Protein AF-A0A955XCX6-F1 (afdb_monomer_lite)

Secondary structure (DSSP, 8-state):
-PPPPPPP----PPP-HHHIIIIIHHHTTPPPPS--EEEEEESS-HHHHHHHHHHHHT-SEEEEEE-BTTBSBTBSEEEEEEEETTS--EEEEEEEHHHHHHHHHHHHHHHHH---GGGS--

Structure (mmCIF, N/CA/C/O backbone):
data_AF-A0A955XCX6-F1
#
_entry.id   AF-A0A955XCX6-F1
#
loop_
_atom_site.group_PDB
_atom_site.id
_atom_site.type_symbol
_atom_site.label_atom_id
_atom_site.label_alt_id
_atom_site.label_comp_id
_atom_site.label_asym_id
_atom_site.label_entity_id
_atom_site.label_seq_id
_atom_site.pdbx_PDB_ins_code
_atom_site.Cartn_x
_atom_site.Cartn_y
_atom_site.Cartn_z
_atom_site.occupancy
_atom_site.B_iso_or_equiv
_atom_site.auth_seq_id
_atom_site.auth_comp_id
_atom_site.auth_asym_id
_atom_site.auth_atom_id
_atom_site.pdbx_PDB_model_num
ATOM 1 N N . ARG A 1 1 ? 46.399 -10.987 20.612 1.00 57.03 1 ARG A N 1
ATOM 2 C CA . ARG A 1 1 ? 45.296 -10.012 20.430 1.00 57.03 1 ARG A CA 1
ATOM 3 C C . ARG A 1 1 ? 44.015 -10.726 20.815 1.00 57.03 1 ARG A C 1
ATOM 5 O O . ARG A 1 1 ? 43.745 -11.746 20.197 1.00 57.03 1 ARG A O 1
ATOM 12 N N . SER A 1 2 ? 43.295 -10.258 21.832 1.00 64.56 2 SER A N 1
ATOM 13 C CA . SER A 1 2 ? 41.961 -10.789 22.137 1.00 64.56 2 SER A CA 1
ATOM 14 C C . SER A 1 2 ? 41.004 -10.419 21.006 1.00 64.56 2 SER A C 1
ATOM 16 O O . SER A 1 2 ? 41.093 -9.313 20.468 1.00 64.56 2 SER A O 1
ATOM 18 N N . ALA A 1 3 ? 40.158 -11.364 20.598 1.00 70.19 3 ALA A N 1
ATOM 19 C CA . ALA A 1 3 ? 39.100 -11.117 19.626 1.00 70.19 3 ALA A CA 1
ATOM 20 C C . ALA A 1 3 ? 38.113 -10.076 20.191 1.00 70.19 3 ALA A C 1
ATOM 22 O O . ALA A 1 3 ? 37.921 -10.041 21.408 1.00 70.19 3 ALA A O 1
ATOM 23 N N . PRO A 1 4 ? 37.518 -9.211 19.352 1.00 73.69 4 PRO A N 1
ATOM 24 C CA . PRO A 1 4 ? 36.533 -8.246 19.822 1.00 73.69 4 PRO A CA 1
ATOM 25 C C . PRO A 1 4 ? 35.318 -8.986 20.394 1.00 73.69 4 PRO A C 1
ATOM 27 O O . PRO A 1 4 ? 34.778 -9.887 19.752 1.00 73.69 4 PRO A O 1
ATOM 30 N N . GLU A 1 5 ? 34.903 -8.617 21.606 1.00 75.62 5 GLU A N 1
ATOM 31 C CA . GLU A 1 5 ? 33.668 -9.118 22.212 1.00 75.62 5 GLU A CA 1
ATOM 32 C C . GLU A 1 5 ? 32.458 -8.647 21.391 1.00 75.62 5 GLU A C 1
ATOM 34 O O . GLU A 1 5 ? 32.381 -7.489 20.968 1.00 75.62 5 GLU A O 1
ATOM 39 N N . ALA A 1 6 ? 31.520 -9.558 21.127 1.00 81.81 6 ALA A N 1
ATOM 40 C CA . ALA A 1 6 ? 30.336 -9.269 20.328 1.00 81.81 6 ALA A CA 1
ATOM 41 C C . ALA A 1 6 ? 29.383 -8.326 21.084 1.00 81.81 6 ALA A C 1
ATOM 43 O O . ALA A 1 6 ? 28.966 -8.616 22.204 1.00 81.81 6 ALA A O 1
ATOM 44 N N . GLN A 1 7 ? 29.003 -7.212 20.456 1.00 86.81 7 GLN A N 1
ATOM 45 C CA . GLN A 1 7 ? 27.996 -6.293 20.991 1.00 86.81 7 GLN A CA 1
ATOM 46 C C . GLN A 1 7 ? 26.593 -6.741 20.566 1.00 86.81 7 GLN A C 1
ATOM 48 O O . GLN A 1 7 ? 26.367 -7.058 19.400 1.00 86.81 7 GLN A O 1
ATOM 53 N N . THR A 1 8 ? 25.650 -6.756 21.510 1.00 91.62 8 THR A N 1
ATOM 54 C CA . THR A 1 8 ? 24.248 -7.125 21.254 1.00 91.62 8 THR A CA 1
ATOM 55 C C . THR A 1 8 ? 23.368 -5.878 21.216 1.00 91.62 8 THR A C 1
ATOM 57 O O . THR A 1 8 ? 23.423 -5.061 22.133 1.00 91.62 8 THR A O 1
ATOM 60 N N . LEU A 1 9 ? 22.528 -5.755 20.184 1.00 92.50 9 LEU A N 1
ATOM 61 C CA . LEU A 1 9 ? 21.505 -4.712 20.078 1.00 92.50 9 LEU A CA 1
ATOM 62 C C . LEU A 1 9 ? 20.128 -5.305 20.400 1.00 92.50 9 LEU A C 1
ATOM 64 O O . LEU A 1 9 ? 19.618 -6.132 19.648 1.00 92.50 9 LEU A O 1
ATOM 68 N N . ALA A 1 10 ? 19.525 -4.874 21.507 1.00 93.94 10 ALA A N 1
ATOM 69 C CA . ALA A 1 10 ? 18.151 -5.230 21.846 1.00 93.94 10 ALA A CA 1
ATOM 70 C C . ALA A 1 10 ? 17.173 -4.277 21.142 1.00 93.94 10 ALA A C 1
ATOM 72 O O . ALA A 1 10 ? 17.297 -3.058 21.261 1.00 93.94 10 ALA A O 1
ATOM 73 N N . LEU A 1 11 ? 16.203 -4.836 20.419 1.00 95.56 11 LEU A N 1
ATOM 74 C CA . LEU A 1 11 ? 15.170 -4.089 19.702 1.00 95.56 11 LEU A CA 1
ATOM 75 C C . LEU A 1 11 ? 13.797 -4.378 20.313 1.00 95.56 11 LEU A C 1
ATOM 77 O O . LEU A 1 11 ? 13.543 -5.483 20.789 1.00 95.56 11 LEU A O 1
ATOM 81 N N . ALA A 1 12 ? 12.910 -3.390 20.256 1.00 96.12 12 ALA A N 1
ATOM 82 C CA . ALA A 1 12 ? 11.494 -3.538 20.567 1.00 96.12 12 ALA A CA 1
ATOM 83 C C . ALA A 1 12 ? 10.662 -3.101 19.355 1.00 96.12 12 ALA A C 1
ATOM 85 O O . ALA A 1 12 ? 11.096 -2.255 18.570 1.00 96.12 12 ALA A O 1
ATOM 86 N N . GLU A 1 13 ? 9.479 -3.688 19.188 1.00 93.19 13 GLU A N 1
ATOM 87 C CA . GLU A 1 13 ? 8.580 -3.341 18.090 1.00 93.19 13 GLU A CA 1
ATOM 88 C C . GLU A 1 13 ? 7.950 -1.960 18.319 1.00 93.19 13 GLU A C 1
ATOM 90 O O . GLU A 1 13 ? 7.449 -1.653 19.403 1.00 93.19 13 GLU A O 1
ATOM 95 N N . ASN A 1 14 ? 7.966 -1.121 17.283 1.00 95.06 14 ASN A N 1
ATOM 96 C CA . ASN A 1 14 ? 7.303 0.177 17.324 1.00 95.06 14 ASN A CA 1
ATOM 97 C C . ASN A 1 14 ? 5.787 0.021 17.118 1.00 95.06 14 ASN A C 1
ATOM 99 O O . ASN A 1 14 ? 5.365 -0.823 16.325 1.00 95.06 14 ASN A O 1
ATOM 103 N N . PRO A 1 15 ? 4.956 0.879 17.737 1.00 90.94 15 PRO A N 1
ATOM 104 C CA . PRO A 1 15 ? 3.523 0.902 17.471 1.00 90.94 15 PRO A CA 1
ATOM 105 C C . PRO A 1 15 ? 3.201 1.085 15.983 1.00 90.94 15 PRO A C 1
ATOM 107 O O . PRO A 1 15 ? 3.782 1.924 15.292 1.00 90.94 15 PRO A O 1
ATOM 110 N N . ASP A 1 16 ? 2.212 0.337 15.501 1.00 92.12 16 ASP A N 1
ATOM 111 C CA . ASP A 1 16 ? 1.763 0.401 14.114 1.00 92.12 16 ASP A CA 1
ATOM 112 C C . ASP A 1 16 ? 0.868 1.623 13.873 1.00 92.12 16 ASP A C 1
ATOM 114 O O . ASP A 1 16 ? -0.347 1.600 14.103 1.00 92.12 16 ASP A O 1
ATOM 118 N N . VAL A 1 17 ? 1.477 2.713 13.408 1.00 92.56 17 VAL A N 1
ATOM 119 C CA . VAL A 1 17 ? 0.782 3.983 13.145 1.00 92.56 17 VAL A CA 1
ATOM 120 C C . VAL A 1 17 ? -0.338 3.807 12.117 1.00 92.56 17 VAL A C 1
ATOM 122 O O . VAL A 1 17 ? -1.448 4.301 12.320 1.00 92.56 17 VAL A O 1
ATOM 125 N N . LEU A 1 18 ? -0.077 3.071 11.034 1.00 92.81 18 LEU A N 1
ATOM 126 C CA . LEU A 1 18 ? -1.032 2.906 9.940 1.00 92.81 18 LEU A CA 1
ATOM 127 C C . LEU A 1 18 ? -2.257 2.101 10.383 1.00 92.81 18 LEU A C 1
ATOM 129 O O . LEU A 1 18 ? -3.388 2.517 10.119 1.00 92.81 18 LEU A O 1
ATOM 133 N N . ALA A 1 19 ? -2.051 0.995 11.104 1.00 90.44 19 ALA A N 1
ATOM 134 C CA . ALA A 1 19 ? -3.160 0.227 11.667 1.00 90.44 19 ALA A CA 1
ATOM 135 C C . ALA A 1 19 ? -3.923 1.035 12.727 1.00 90.44 19 ALA A C 1
ATOM 137 O O . ALA A 1 19 ? -5.151 0.981 12.783 1.00 90.44 19 ALA A O 1
ATOM 138 N N . THR A 1 20 ? -3.224 1.849 13.523 1.00 88.81 20 THR A N 1
ATOM 139 C CA . THR A 1 20 ? -3.862 2.700 14.538 1.00 88.81 20 THR A CA 1
ATOM 140 C C . THR A 1 20 ? -4.836 3.696 13.905 1.00 88.81 20 THR A C 1
ATOM 142 O O . THR A 1 20 ? -5.980 3.807 14.349 1.00 88.81 20 THR A O 1
ATOM 145 N N . ILE A 1 21 ? -4.417 4.383 12.838 1.00 89.19 21 ILE A N 1
ATOM 146 C CA . ILE A 1 21 ? -5.277 5.311 12.085 1.00 89.19 21 ILE A CA 1
ATOM 147 C C . ILE A 1 21 ? -6.435 4.552 11.433 1.00 89.19 21 ILE A C 1
ATOM 149 O O . ILE A 1 21 ? -7.571 5.028 11.413 1.00 89.19 21 ILE A O 1
ATOM 153 N N . SER A 1 22 ? -6.151 3.357 10.921 1.00 85.94 22 SER A N 1
ATOM 154 C CA . SER A 1 22 ? -7.103 2.611 10.117 1.00 85.94 22 SER A CA 1
ATOM 155 C C . SER A 1 22 ? -8.215 1.945 10.933 1.00 85.94 22 SER A C 1
ATOM 157 O O . SER A 1 22 ? -9.386 2.007 10.560 1.00 85.94 22 SER A O 1
ATOM 159 N N . SER A 1 23 ? -7.899 1.291 12.043 1.00 79.62 23 SER A N 1
ATOM 160 C CA . SER A 1 23 ? -8.875 0.481 12.783 1.00 79.62 23 SER A CA 1
ATOM 161 C C . SER A 1 23 ? -9.061 0.957 14.220 1.00 79.62 23 SER A C 1
ATOM 163 O O . SER A 1 23 ? -10.195 1.028 14.702 1.00 79.62 23 SER A O 1
ATOM 165 N N . ALA A 1 24 ? -7.981 1.355 14.895 1.00 71.25 24 ALA A N 1
ATOM 166 C CA . ALA A 1 24 ? -8.032 1.664 16.320 1.00 71.25 24 ALA A CA 1
ATOM 167 C C . ALA A 1 24 ? -8.797 2.959 16.637 1.00 71.25 24 ALA A C 1
ATOM 169 O O . ALA A 1 24 ? -9.423 3.042 17.692 1.00 71.25 24 ALA A O 1
ATOM 170 N N . LEU A 1 25 ? -8.814 3.948 15.733 1.00 72.25 25 LEU A N 1
ATOM 171 C CA . LEU A 1 25 ? -9.642 5.149 15.913 1.00 72.25 25 LEU A CA 1
ATOM 172 C C . LEU A 1 25 ? -11.137 4.806 15.966 1.00 72.25 25 LEU A C 1
ATOM 174 O O . LEU A 1 25 ? -11.824 5.260 16.882 1.00 72.25 25 LEU A O 1
ATOM 178 N N . ARG A 1 26 ? -11.621 3.924 15.076 1.00 66.38 26 ARG A N 1
ATOM 179 C CA . ARG A 1 26 ? -13.028 3.481 15.091 1.00 66.38 26 ARG A CA 1
ATOM 180 C C . ARG A 1 26 ? -13.375 2.756 16.389 1.00 66.38 26 ARG A C 1
ATOM 182 O O . ARG A 1 26 ? -14.416 3.033 16.973 1.00 66.38 26 ARG A O 1
ATOM 189 N N . ALA A 1 27 ? -12.485 1.886 16.871 1.00 69.75 27 ALA A N 1
ATOM 190 C CA . ALA A 1 27 ? -12.667 1.179 18.142 1.00 69.75 27 ALA A CA 1
ATOM 191 C C . ALA A 1 27 ? -12.744 2.125 19.359 1.00 69.75 27 ALA A C 1
ATOM 193 O O . ALA A 1 27 ? -13.311 1.765 20.385 1.00 69.75 27 ALA A O 1
ATOM 194 N N . ARG A 1 28 ? -12.198 3.342 19.240 1.00 72.50 28 ARG A N 1
ATOM 195 C CA . ARG A 1 28 ? -12.208 4.388 20.276 1.00 72.50 28 ARG A CA 1
ATOM 196 C C . ARG A 1 28 ? -13.319 5.428 20.083 1.00 72.50 28 ARG A C 1
ATOM 198 O O . ARG A 1 28 ? -13.300 6.457 20.749 1.00 72.50 28 ARG A O 1
ATOM 205 N N . GLY A 1 29 ? -14.261 5.194 19.166 1.00 73.50 29 GLY A N 1
ATOM 206 C CA . GLY A 1 29 ? -15.353 6.128 18.866 1.00 73.50 29 GLY A CA 1
ATOM 207 C C . GLY A 1 29 ? -14.931 7.370 18.072 1.00 73.50 29 GLY A C 1
ATOM 208 O O . GLY A 1 29 ? -15.733 8.284 17.904 1.00 73.50 29 GLY A O 1
ATOM 209 N N . ALA A 1 30 ? -13.695 7.411 17.565 1.00 75.31 30 ALA A N 1
ATOM 210 C CA . ALA A 1 30 ? -13.202 8.480 16.707 1.00 75.31 30 ALA A CA 1
ATOM 211 C C . ALA A 1 30 ? -13.385 8.121 15.223 1.00 75.31 30 ALA A C 1
ATOM 213 O O . ALA A 1 30 ? -13.234 6.966 14.810 1.00 75.31 30 ALA A O 1
ATOM 214 N N . ALA A 1 31 ? -13.686 9.121 14.394 1.00 78.19 31 ALA A N 1
ATOM 215 C CA . ALA A 1 31 ? -13.748 8.930 12.951 1.00 78.19 31 ALA A CA 1
ATOM 216 C C . ALA A 1 31 ? -12.336 8.702 12.387 1.00 78.19 31 ALA A C 1
ATOM 218 O O . ALA A 1 31 ? -11.423 9.491 12.632 1.00 78.19 31 ALA A O 1
ATOM 219 N N . ARG A 1 32 ? -12.158 7.627 11.611 1.00 87.06 32 ARG A N 1
ATOM 220 C CA . ARG A 1 32 ? -10.983 7.474 10.741 1.00 87.06 32 ARG A CA 1
ATOM 221 C C . ARG A 1 32 ? -11.147 8.339 9.482 1.00 87.06 32 ARG A C 1
ATOM 223 O O . ARG A 1 32 ? -12.285 8.664 9.133 1.00 87.06 32 ARG A O 1
ATOM 230 N N . PRO A 1 33 ? -10.061 8.646 8.750 1.00 89.12 33 PRO A N 1
ATOM 231 C CA . PRO A 1 33 ? -10.171 9.234 7.419 1.00 89.12 33 PRO A CA 1
ATOM 232 C C . PRO A 1 33 ? -11.064 8.395 6.494 1.00 89.12 33 PRO A C 1
ATOM 234 O O . PRO A 1 33 ? -11.076 7.163 6.584 1.00 89.12 33 PRO A O 1
ATOM 237 N N . ALA A 1 34 ? -11.776 9.071 5.587 1.00 87.31 34 ALA A N 1
ATOM 238 C CA . ALA A 1 34 ? -12.663 8.434 4.609 1.00 87.31 34 ALA A CA 1
ATOM 239 C C . ALA A 1 34 ? -11.927 7.444 3.693 1.00 87.31 34 ALA A C 1
ATOM 241 O O . ALA A 1 34 ? -12.513 6.464 3.247 1.00 87.31 34 ALA A O 1
ATOM 242 N N . THR A 1 35 ? -10.642 7.691 3.437 1.00 90.94 35 THR A N 1
ATOM 243 C CA . THR A 1 35 ? -9.774 6.806 2.662 1.00 90.94 35 THR A CA 1
ATOM 244 C C . THR A 1 35 ? -8.402 6.756 3.322 1.00 90.94 35 THR A C 1
ATOM 246 O O . THR A 1 35 ? -7.821 7.801 3.614 1.00 90.94 35 THR A O 1
ATOM 249 N N . VAL A 1 36 ? -7.876 5.555 3.563 1.00 94.25 36 VAL A N 1
ATOM 250 C CA . VAL A 1 36 ? -6.505 5.335 4.041 1.00 94.25 36 VAL A CA 1
ATOM 251 C C . VAL A 1 36 ? -5.733 4.522 3.016 1.00 94.25 36 VAL A C 1
ATOM 253 O O . VAL A 1 36 ? -6.134 3.417 2.642 1.00 94.25 36 VAL A O 1
ATOM 256 N N . VAL A 1 37 ? -4.597 5.083 2.607 1.00 96.38 37 VAL A N 1
ATOM 257 C CA . VAL A 1 37 ? -3.697 4.522 1.600 1.00 96.38 37 VAL A CA 1
ATOM 258 C C . VAL A 1 37 ? -2.405 4.086 2.281 1.00 96.38 37 VAL A C 1
ATOM 260 O O . VAL A 1 37 ? -1.728 4.900 2.908 1.00 96.38 37 VAL A O 1
ATOM 263 N N . GLY A 1 38 ? -2.066 2.806 2.162 1.00 96.62 38 GLY A N 1
ATOM 264 C CA . GLY A 1 38 ? -0.769 2.273 2.567 1.00 96.62 38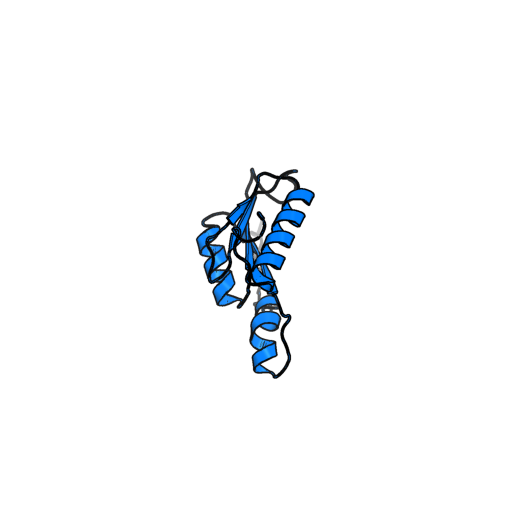 GLY A CA 1
ATOM 265 C C . GLY A 1 38 ? 0.222 2.280 1.404 1.00 96.62 38 GLY A C 1
ATOM 266 O O . GLY A 1 38 ? -0.165 2.070 0.259 1.00 96.62 38 GLY A O 1
ATOM 267 N N . PHE A 1 39 ? 1.506 2.469 1.696 1.00 95.88 39 PHE A N 1
ATOM 268 C CA . PHE A 1 39 ? 2.594 2.232 0.743 1.00 95.88 39 PHE A CA 1
ATOM 269 C C . PHE A 1 39 ? 3.457 1.083 1.250 1.00 95.88 39 PHE A C 1
ATOM 271 O O . PHE A 1 39 ? 3.719 0.989 2.451 1.00 95.88 39 PHE A O 1
ATOM 278 N N . ALA A 1 40 ? 3.879 0.210 0.342 1.00 93.44 40 ALA A N 1
ATOM 279 C CA . ALA A 1 40 ? 4.623 -0.990 0.680 1.00 93.44 40 ALA A CA 1
ATOM 280 C C . ALA A 1 40 ? 5.738 -1.236 -0.338 1.00 93.44 40 ALA A C 1
ATOM 282 O O . ALA A 1 40 ? 5.475 -1.560 -1.493 1.00 93.44 40 ALA A O 1
ATOM 283 N N . ALA A 1 4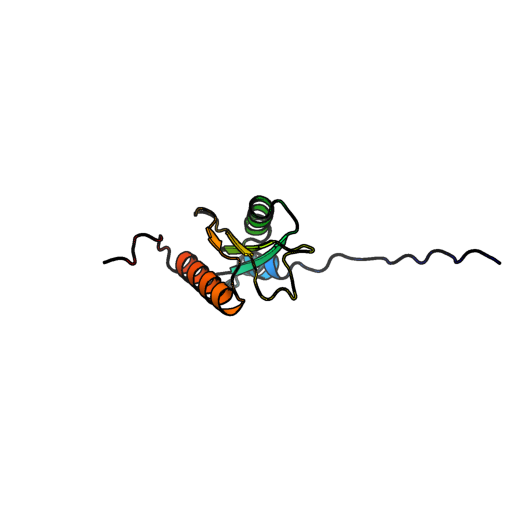1 ? 6.983 -1.087 0.111 1.00 91.44 41 ALA A N 1
ATOM 284 C CA . ALA A 1 41 ? 8.148 -1.455 -0.677 1.00 91.44 41 ALA A CA 1
ATOM 285 C C . ALA A 1 41 ? 8.358 -2.967 -0.583 1.00 91.44 41 ALA A C 1
ATOM 287 O O . ALA A 1 41 ? 8.514 -3.498 0.515 1.00 91.44 41 ALA A O 1
ATOM 288 N N . GLU A 1 42 ? 8.367 -3.639 -1.727 1.00 90.56 42 GLU A N 1
ATOM 289 C CA . GLU A 1 42 ? 8.448 -5.095 -1.824 1.00 90.56 42 GLU A CA 1
ATOM 290 C C . GLU A 1 42 ? 9.593 -5.502 -2.739 1.00 90.56 42 GLU A C 1
ATOM 292 O O . GLU A 1 42 ? 9.779 -4.902 -3.791 1.00 90.56 42 GLU A O 1
ATOM 297 N N . THR A 1 43 ? 10.344 -6.537 -2.377 1.00 86.44 43 THR A N 1
ATOM 298 C CA . THR A 1 43 ? 11.407 -7.093 -3.232 1.00 86.44 43 THR A CA 1
ATOM 299 C C . THR A 1 43 ? 10.908 -8.203 -4.151 1.00 86.44 43 THR A C 1
ATOM 301 O O . THR A 1 43 ? 11.520 -8.487 -5.175 1.00 86.44 43 THR A O 1
ATOM 304 N N . GLU A 1 44 ? 9.786 -8.823 -3.794 1.00 87.19 44 GLU A N 1
ATOM 305 C CA . GLU A 1 44 ? 9.157 -9.940 -4.494 1.00 87.19 44 GLU A CA 1
ATOM 306 C C . GLU A 1 44 ? 7.670 -10.021 -4.124 1.00 87.19 44 GLU A C 1
ATOM 308 O O . GLU A 1 44 ? 7.214 -9.276 -3.257 1.00 87.19 44 GLU A O 1
ATOM 313 N N . ALA A 1 45 ? 6.918 -10.910 -4.787 1.00 91.69 45 ALA A N 1
ATOM 314 C CA . ALA A 1 45 ? 5.520 -11.231 -4.458 1.00 91.69 45 ALA A CA 1
ATOM 315 C C . ALA A 1 45 ? 4.634 -9.997 -4.166 1.00 91.69 45 ALA A C 1
ATOM 317 O O . ALA A 1 45 ? 3.821 -9.996 -3.241 1.00 91.69 45 ALA A O 1
ATOM 318 N N . VAL A 1 46 ? 4.811 -8.925 -4.954 1.00 93.25 46 VAL A N 1
ATOM 319 C CA . VAL A 1 46 ? 4.272 -7.582 -4.661 1.00 93.25 46 VAL A CA 1
ATOM 320 C C . VAL A 1 46 ? 2.765 -7.605 -4.420 1.00 93.25 46 VAL A C 1
ATOM 322 O O . VAL A 1 46 ? 2.280 -6.958 -3.497 1.00 93.25 46 VAL A O 1
ATOM 325 N N . GLU A 1 47 ? 2.023 -8.352 -5.238 1.00 95.25 47 GLU A N 1
ATOM 326 C CA . GLU A 1 47 ? 0.565 -8.436 -5.147 1.00 95.25 47 GLU A CA 1
ATOM 327 C C . GLU A 1 47 ? 0.101 -9.114 -3.856 1.00 95.25 47 GLU A C 1
ATOM 329 O O . GLU A 1 47 ? -0.736 -8.558 -3.143 1.00 95.25 47 GLU A O 1
ATOM 334 N N . ASP A 1 48 ? 0.676 -10.268 -3.518 1.00 96.38 48 ASP A N 1
ATOM 335 C CA . ASP A 1 48 ? 0.307 -11.029 -2.322 1.00 96.38 48 ASP A CA 1
ATOM 336 C C . ASP A 1 48 ? 0.675 -10.265 -1.048 1.00 96.38 48 ASP A C 1
ATOM 338 O O . ASP A 1 48 ? -0.146 -10.118 -0.138 1.00 96.38 48 ASP A O 1
ATOM 342 N N . ASN A 1 49 ? 1.872 -9.675 -1.017 1.00 96.19 49 ASN A N 1
ATOM 343 C CA . ASN A 1 49 ? 2.327 -8.864 0.107 1.00 96.19 49 ASN A CA 1
ATOM 344 C C . AS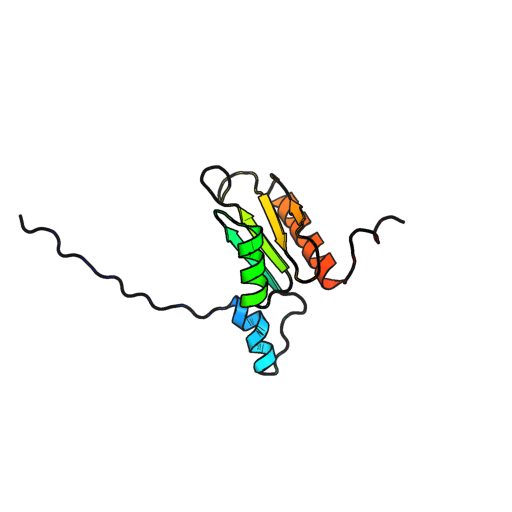N A 1 49 ? 1.487 -7.592 0.280 1.00 96.19 49 ASN A C 1
ATOM 346 O O . ASN A 1 49 ? 1.189 -7.197 1.413 1.00 96.19 49 ASN A O 1
ATOM 350 N N . ALA A 1 50 ? 1.088 -6.944 -0.819 1.00 96.44 50 ALA A N 1
ATOM 351 C CA . ALA A 1 50 ? 0.208 -5.781 -0.776 1.00 96.44 50 ALA A CA 1
ATOM 352 C C . ALA A 1 50 ? -1.206 -6.157 -0.305 1.00 96.44 50 ALA A C 1
ATOM 354 O O . ALA A 1 50 ? -1.787 -5.422 0.498 1.00 96.44 50 ALA A O 1
ATOM 355 N N . ARG A 1 51 ? -1.743 -7.312 -0.730 1.00 96.19 51 ARG A N 1
ATOM 356 C CA . ARG A 1 51 ? -3.028 -7.843 -0.245 1.00 96.19 51 ARG A CA 1
ATOM 357 C C . ARG A 1 51 ? -3.001 -8.157 1.249 1.00 96.19 51 ARG A C 1
ATOM 359 O O . ARG A 1 51 ? -3.914 -7.731 1.957 1.00 96.19 51 ARG A O 1
ATOM 366 N N . ASP A 1 52 ? -1.964 -8.835 1.748 1.00 95.81 52 ASP A N 1
ATOM 367 C CA . ASP A 1 52 ? -1.822 -9.103 3.188 1.00 95.81 52 ASP A CA 1
ATOM 368 C C . ASP A 1 52 ? -1.796 -7.794 3.983 1.00 95.81 52 ASP A C 1
ATOM 370 O O . ASP A 1 52 ? -2.567 -7.607 4.926 1.00 95.81 52 ASP A O 1
ATOM 374 N N . LYS A 1 53 ? -0.978 -6.824 3.553 1.00 95.31 53 LYS A N 1
ATOM 375 C CA . LYS A 1 53 ? -0.888 -5.514 4.210 1.00 95.31 53 LYS A CA 1
ATOM 376 C C . LYS A 1 53 ? -2.210 -4.751 4.166 1.00 95.31 53 LYS A C 1
ATOM 378 O O . LYS A 1 53 ? -2.573 -4.155 5.177 1.00 95.31 53 LYS A O 1
ATOM 383 N N . LEU A 1 54 ? -2.954 -4.793 3.059 1.00 95.69 54 LEU A N 1
ATOM 384 C CA . LEU A 1 54 ? -4.277 -4.168 2.954 1.00 95.69 54 LEU A CA 1
ATOM 385 C C . LEU A 1 54 ? -5.215 -4.692 4.052 1.00 95.69 54 LEU A C 1
ATOM 387 O O . LEU A 1 54 ? -5.844 -3.901 4.759 1.00 95.69 54 LEU A O 1
ATOM 391 N N . VAL A 1 55 ? -5.277 -6.015 4.231 1.00 94.06 55 VAL A N 1
ATOM 392 C CA . VAL A 1 55 ? -6.125 -6.640 5.255 1.00 94.06 55 VAL A CA 1
ATOM 393 C C . VAL A 1 55 ? -5.594 -6.358 6.656 1.00 94.06 55 VAL A C 1
ATOM 395 O O . VAL A 1 55 ? -6.328 -5.825 7.488 1.00 94.06 55 VAL A O 1
ATOM 398 N N . ARG A 1 56 ? -4.318 -6.659 6.908 1.00 93.50 56 ARG A N 1
ATOM 399 C CA . ARG A 1 56 ? -3.693 -6.569 8.232 1.00 93.50 56 ARG A CA 1
ATOM 400 C C . ARG A 1 56 ? -3.668 -5.145 8.778 1.00 93.50 56 ARG A C 1
ATOM 402 O O . ARG A 1 56 ? -3.837 -4.945 9.977 1.00 93.50 56 ARG A O 1
ATOM 409 N N . LYS A 1 57 ? -3.457 -4.154 7.907 1.00 92.62 57 LYS A N 1
ATOM 410 C CA . LYS A 1 57 ? -3.402 -2.733 8.278 1.00 92.62 57 LYS A CA 1
ATOM 411 C C . LYS A 1 57 ? -4.761 -2.042 8.198 1.00 92.62 57 LYS A C 1
ATOM 413 O O . LYS A 1 57 ? -4.880 -0.933 8.701 1.00 92.62 57 LYS A O 1
ATOM 418 N N . GLY A 1 58 ? -5.782 -2.665 7.605 1.00 91.69 58 GLY A N 1
ATOM 419 C CA . GLY A 1 58 ? -7.117 -2.072 7.469 1.00 91.69 58 GLY A CA 1
ATOM 420 C C . GLY A 1 58 ? -7.173 -0.882 6.500 1.00 91.69 58 GLY A C 1
ATOM 421 O O . GLY A 1 58 ? -7.961 0.049 6.706 1.00 91.69 58 GLY A O 1
ATOM 422 N N . CYS A 1 59 ? -6.315 -0.885 5.479 1.00 94.50 59 CYS A N 1
ATOM 423 C CA . CYS A 1 59 ? -6.293 0.142 4.439 1.00 94.50 59 CYS A CA 1
ATOM 424 C C . CYS A 1 59 ? -7.402 -0.089 3.403 1.00 94.50 59 CYS A C 1
ATOM 426 O O . CYS A 1 59 ? -7.871 -1.214 3.217 1.00 94.50 59 CYS A O 1
ATOM 428 N N . ASP A 1 60 ? -7.781 0.981 2.704 1.00 94.12 60 ASP A N 1
ATOM 429 C CA . ASP A 1 60 ? -8.720 0.913 1.575 1.00 94.12 60 ASP A CA 1
ATOM 430 C C . ASP A 1 60 ? -7.976 0.674 0.250 1.00 94.12 60 ASP A C 1
ATOM 432 O O . ASP A 1 60 ? -8.509 0.069 -0.680 1.00 94.12 60 ASP A O 1
ATOM 436 N N . LEU A 1 61 ? -6.718 1.120 0.193 1.00 96.88 61 LEU A N 1
ATOM 437 C CA . LEU A 1 61 ? -5.805 0.980 -0.935 1.00 96.88 61 LEU A CA 1
ATOM 438 C C . LEU A 1 61 ? -4.386 0.732 -0.410 1.00 96.88 61 LEU A C 1
ATOM 440 O O . LEU A 1 61 ? -3.959 1.372 0.553 1.00 96.88 61 LEU A O 1
ATOM 444 N N . VAL A 1 62 ? -3.637 -0.159 -1.056 1.00 98.00 62 VAL A N 1
ATOM 445 C CA . VAL A 1 62 ? -2.189 -0.302 -0.869 1.00 98.00 62 VAL A CA 1
ATOM 446 C C . VAL A 1 62 ? -1.488 -0.112 -2.207 1.00 98.00 62 VAL A C 1
ATOM 448 O O . VAL A 1 62 ? -1.852 -0.739 -3.199 1.00 98.00 62 VAL A O 1
ATOM 451 N N . ILE A 1 63 ? -0.474 0.749 -2.226 1.00 97.75 63 ILE A N 1
ATOM 452 C CA . ILE A 1 63 ? 0.447 0.920 -3.347 1.00 97.75 63 ILE A CA 1
ATOM 453 C C . ILE A 1 63 ? 1.702 0.099 -3.054 1.00 97.75 63 ILE A C 1
ATOM 455 O O . ILE A 1 63 ? 2.527 0.483 -2.222 1.00 97.75 63 ILE A O 1
ATOM 459 N N . GLY A 1 64 ? 1.827 -1.044 -3.721 1.00 95.81 64 GLY A N 1
ATOM 460 C CA . GLY A 1 64 ? 3.021 -1.879 -3.693 1.00 95.81 64 GLY A CA 1
ATOM 461 C C . GLY A 1 64 ? 4.045 -1.368 -4.700 1.00 95.81 64 GLY A C 1
ATOM 462 O O . GLY A 1 64 ? 3.749 -1.309 -5.890 1.00 95.81 64 GLY A O 1
ATOM 463 N N . ASN A 1 65 ? 5.242 -0.995 -4.261 1.00 90.81 65 ASN A N 1
ATOM 464 C CA . ASN A 1 65 ? 6.337 -0.615 -5.149 1.00 90.81 65 ASN A CA 1
ATOM 465 C C . ASN A 1 65 ? 7.410 -1.705 -5.152 1.00 90.81 65 ASN A C 1
ATOM 467 O O . ASN A 1 65 ? 7.986 -2.007 -4.107 1.00 90.81 65 ASN A O 1
ATOM 471 N N . LEU A 1 66 ? 7.695 -2.272 -6.331 1.00 83.69 66 LEU A N 1
ATOM 472 C CA . LEU A 1 66 ? 8.790 -3.230 -6.483 1.00 83.69 66 LEU A CA 1
ATOM 473 C C . LEU A 1 66 ? 10.119 -2.486 -6.310 1.00 83.69 66 LEU A C 1
ATOM 475 O O . LEU A 1 66 ? 10.416 -1.560 -7.069 1.00 83.69 66 LEU A O 1
ATOM 479 N N . VAL A 1 67 ? 10.894 -2.884 -5.305 1.00 82.75 67 VAL A N 1
ATOM 480 C CA . VAL A 1 67 ? 12.216 -2.348 -4.990 1.00 82.75 67 VAL A CA 1
ATOM 481 C C . VAL A 1 67 ? 13.287 -3.427 -5.126 1.00 82.75 67 VAL A C 1
ATOM 483 O O . VAL A 1 67 ? 13.076 -4.586 -4.798 1.00 82.75 67 VAL A O 1
ATOM 486 N N . GLY A 1 68 ? 14.464 -3.053 -5.599 1.00 73.50 68 GLY A N 1
ATOM 487 C CA . GLY A 1 68 ? 15.564 -3.950 -5.902 1.00 73.50 68 GLY A CA 1
ATOM 488 C C . GLY A 1 68 ? 16.704 -3.213 -6.612 1.00 73.50 68 GLY A C 1
ATOM 489 O O . GLY A 1 68 ? 16.601 -2.013 -6.874 1.00 73.50 68 GLY A O 1
ATOM 490 N N . PRO A 1 69 ? 17.799 -3.918 -6.940 1.00 65.44 69 PRO A N 1
ATOM 491 C CA . PRO A 1 69 ? 18.995 -3.314 -7.533 1.00 65.44 69 PRO A CA 1
ATOM 492 C C . PRO A 1 69 ? 18.726 -2.553 -8.840 1.00 65.44 69 PRO A C 1
ATOM 494 O O . PRO A 1 69 ? 19.400 -1.569 -9.126 1.00 65.44 69 PRO A O 1
ATOM 497 N N . GLU A 1 70 ? 17.721 -2.985 -9.609 1.00 60.41 70 GLU A N 1
ATOM 498 C CA . GLU A 1 70 ? 17.368 -2.414 -10.917 1.00 60.41 70 GLU A CA 1
ATOM 499 C C . GLU A 1 70 ? 16.110 -1.526 -10.899 1.00 60.41 70 GLU A C 1
ATOM 501 O O . GLU A 1 70 ? 15.757 -0.917 -11.907 1.00 60.41 70 GLU A O 1
ATOM 506 N N . ALA A 1 71 ? 15.415 -1.434 -9.764 1.00 59.75 71 ALA A N 1
ATOM 507 C CA . ALA A 1 71 ? 14.192 -0.652 -9.616 1.00 59.75 71 ALA A CA 1
ATOM 508 C C . ALA A 1 71 ? 14.063 -0.228 -8.155 1.00 59.75 71 ALA A C 1
ATOM 510 O O . ALA A 1 71 ? 13.925 -1.079 -7.299 1.00 59.75 71 ALA A O 1
ATOM 511 N N . GLY A 1 72 ? 14.136 1.055 -7.813 1.00 59.00 72 GLY A N 1
ATOM 512 C CA . GLY A 1 72 ? 14.107 1.453 -6.403 1.00 59.00 72 GLY A CA 1
ATOM 513 C C . GLY A 1 72 ? 14.497 2.902 -6.174 1.00 59.00 72 GLY A C 1
ATOM 514 O O . GLY A 1 72 ? 14.799 3.630 -7.117 1.00 59.00 72 GLY A O 1
ATOM 515 N N . PHE A 1 73 ? 14.458 3.330 -4.910 1.00 54.19 73 PHE A N 1
ATOM 516 C CA . PHE A 1 73 ? 14.761 4.693 -4.465 1.00 54.19 73 PHE A CA 1
ATOM 517 C C . PHE A 1 73 ? 16.052 5.236 -5.108 1.00 54.19 73 PHE A C 1
ATOM 519 O O . PHE A 1 73 ? 17.150 4.877 -4.703 1.00 54.19 73 PHE A O 1
ATOM 526 N N . GLY A 1 74 ? 15.906 6.106 -6.115 1.00 56.53 74 GLY A N 1
ATOM 527 C CA . GLY A 1 74 ? 17.023 6.718 -6.850 1.00 56.53 74 GLY A CA 1
ATOM 528 C C . GLY A 1 74 ? 17.015 6.443 -8.357 1.00 56.53 74 GLY A C 1
ATOM 529 O O . GLY A 1 74 ? 17.570 7.238 -9.110 1.00 56.53 74 GLY A O 1
ATOM 530 N N . ALA A 1 75 ? 16.323 5.396 -8.817 1.00 61.28 75 ALA A N 1
ATOM 531 C CA . ALA A 1 75 ? 16.018 5.217 -10.232 1.00 61.28 75 ALA A CA 1
ATOM 532 C C . ALA A 1 75 ? 15.022 6.301 -10.678 1.00 61.28 75 ALA A C 1
ATOM 534 O O . ALA A 1 75 ? 14.052 6.598 -9.975 1.00 61.28 75 ALA A O 1
ATOM 535 N N . GLY A 1 76 ? 15.252 6.914 -11.843 1.00 72.88 76 GLY A N 1
ATOM 536 C CA . GLY A 1 76 ? 14.363 7.955 -12.376 1.00 72.88 76 GLY A CA 1
ATOM 537 C C . GLY A 1 76 ? 12.933 7.465 -12.633 1.00 72.88 76 GLY A C 1
ATOM 538 O O . GLY A 1 76 ? 12.014 8.278 -12.692 1.00 72.88 76 GLY A O 1
ATOM 539 N N . GLN A 1 77 ? 12.741 6.147 -12.741 1.00 81.19 77 GLN A N 1
ATOM 540 C CA . GLN A 1 77 ? 11.464 5.504 -13.025 1.00 81.19 77 GLN A CA 1
ATOM 541 C C . GLN A 1 77 ? 11.112 4.464 -11.954 1.00 81.19 77 GLN A C 1
ATOM 543 O O . GLN A 1 77 ? 11.991 3.781 -11.429 1.00 81.19 77 GLN A O 1
ATOM 548 N N . THR A 1 78 ? 9.823 4.329 -11.645 1.00 84.81 78 THR A N 1
ATOM 549 C CA . THR A 1 78 ? 9.296 3.373 -10.660 1.00 84.81 78 THR A CA 1
ATOM 550 C C . THR A 1 78 ? 8.150 2.548 -11.241 1.00 84.81 78 THR A C 1
ATOM 552 O O . THR A 1 78 ? 7.447 2.995 -12.150 1.00 84.81 78 THR A O 1
ATOM 555 N N . ARG A 1 79 ? 7.971 1.335 -10.715 1.00 90.75 79 ARG A N 1
ATOM 556 C CA . ARG A 1 79 ? 6.839 0.449 -11.004 1.00 90.75 79 ARG A CA 1
ATOM 557 C C . ARG A 1 79 ? 6.012 0.295 -9.743 1.00 90.75 79 ARG A C 1
ATOM 559 O O . ARG A 1 79 ? 6.562 0.029 -8.672 1.00 90.75 79 ARG A O 1
ATOM 566 N N . VAL A 1 80 ? 4.705 0.448 -9.879 1.00 94.56 80 VAL A N 1
ATOM 567 C CA . VAL A 1 80 ? 3.768 0.322 -8.768 1.00 94.56 80 VAL A CA 1
ATOM 568 C C . VAL A 1 80 ? 2.624 -0.611 -9.125 1.00 94.56 80 VAL A C 1
ATOM 570 O O . VAL A 1 80 ? 2.242 -0.746 -10.286 1.00 94.56 80 VAL A O 1
ATOM 573 N N . LEU A 1 81 ? 2.068 -1.237 -8.101 1.00 97.00 81 LEU A N 1
ATOM 574 C CA . LEU A 1 81 ? 0.868 -2.044 -8.158 1.00 97.00 81 LEU A CA 1
ATOM 575 C C . LEU A 1 81 ? -0.127 -1.480 -7.147 1.00 97.00 81 LEU A C 1
ATOM 577 O O . LEU A 1 81 ? 0.146 -1.444 -5.948 1.00 97.00 81 LEU A O 1
ATOM 581 N N . ALA A 1 82 ? -1.274 -1.020 -7.629 1.00 97.81 82 ALA A N 1
ATOM 582 C CA . ALA A 1 82 ? -2.370 -0.571 -6.787 1.00 97.81 82 ALA A CA 1
ATOM 583 C C . ALA A 1 82 ? -3.285 -1.750 -6.452 1.00 97.81 82 ALA A C 1
ATOM 585 O O . ALA A 1 82 ? -3.797 -2.415 -7.352 1.00 97.81 82 ALA A O 1
ATOM 586 N N . VAL A 1 83 ? -3.503 -1.994 -5.161 1.00 97.94 83 VAL A N 1
ATOM 587 C CA . VAL A 1 83 ? -4.315 -3.104 -4.648 1.00 97.94 83 VAL A CA 1
ATOM 588 C C . VAL A 1 83 ? -5.413 -2.556 -3.744 1.00 97.94 83 VAL A C 1
ATOM 590 O O . VAL A 1 83 ? -5.124 -1.909 -2.741 1.00 97.94 83 VAL A O 1
ATOM 593 N N . ALA A 1 84 ? -6.669 -2.839 -4.082 1.00 96.00 84 ALA A N 1
ATOM 594 C CA . ALA A 1 84 ? -7.848 -2.516 -3.277 1.00 96.00 84 ALA A CA 1
ATOM 595 C C . ALA A 1 84 ? -8.658 -3.793 -2.992 1.00 96.00 84 ALA A C 1
ATOM 597 O O . ALA A 1 84 ? -8.462 -4.811 -3.652 1.00 96.00 84 ALA A O 1
ATOM 598 N N . ARG A 1 85 ? -9.558 -3.752 -1.999 1.00 87.62 85 ARG A N 1
ATOM 599 C CA . ARG A 1 85 ? -10.271 -4.948 -1.503 1.00 87.62 85 ARG A CA 1
ATOM 600 C C . ARG A 1 85 ? -11.155 -5.618 -2.556 1.00 87.62 85 ARG A C 1
ATOM 602 O O . ARG A 1 85 ? -11.085 -6.828 -2.724 1.00 87.62 85 ARG A O 1
ATOM 609 N N . ASP A 1 86 ? -11.949 -4.822 -3.259 1.00 85.75 86 ASP A N 1
ATOM 610 C CA . ASP A 1 86 ? -13.035 -5.314 -4.115 1.00 85.75 86 ASP A CA 1
ATOM 611 C C . ASP A 1 86 ? -12.775 -5.007 -5.594 1.00 85.75 86 ASP A C 1
ATOM 613 O O . ASP A 1 86 ? -13.696 -4.752 -6.369 1.00 85.75 86 ASP A O 1
ATOM 617 N N . ARG A 1 87 ? -11.496 -4.934 -5.984 1.00 88.81 87 ARG A N 1
ATOM 618 C CA . ARG A 1 87 ? -11.079 -4.560 -7.340 1.00 88.81 87 ARG A CA 1
ATOM 619 C C . ARG A 1 87 ? -9.851 -5.354 -7.778 1.00 88.81 87 ARG A C 1
ATOM 621 O O . ARG A 1 87 ? -9.011 -5.678 -6.936 1.00 88.81 87 ARG A O 1
ATOM 628 N N . PRO A 1 88 ? -9.704 -5.629 -9.085 1.00 94.31 88 PRO A N 1
ATOM 629 C CA . PRO A 1 88 ? -8.461 -6.157 -9.627 1.00 94.31 88 PRO A CA 1
ATOM 630 C C . PRO A 1 88 ? -7.283 -5.237 -9.301 1.00 94.31 88 PRO A C 1
ATOM 632 O O . PRO A 1 88 ? -7.431 -4.013 -9.271 1.00 94.31 88 PRO A O 1
ATOM 635 N N . ALA A 1 89 ? -6.112 -5.832 -9.080 1.00 95.94 89 ALA A N 1
ATOM 636 C CA . ALA A 1 89 ? -4.890 -5.063 -8.925 1.00 95.94 89 ALA A CA 1
ATOM 637 C C . ALA A 1 89 ? -4.535 -4.371 -10.251 1.00 95.94 89 ALA A C 1
ATOM 639 O O . ALA A 1 89 ? -4.700 -4.950 -11.326 1.00 95.94 89 ALA A O 1
ATOM 640 N N . VAL A 1 90 ? -4.049 -3.131 -10.179 1.00 97.31 90 VAL A N 1
ATOM 641 C CA . VAL A 1 90 ? -3.711 -2.326 -11.361 1.00 97.31 90 VAL A CA 1
ATOM 642 C C . VAL A 1 90 ? -2.229 -1.986 -11.330 1.00 97.31 90 VAL A C 1
ATOM 644 O O . VAL A 1 90 ? -1.764 -1.293 -10.425 1.00 97.31 90 VAL A O 1
ATOM 647 N N . ALA A 1 91 ? -1.481 -2.486 -12.311 1.00 95.81 91 ALA A N 1
ATOM 648 C CA . ALA A 1 91 ? -0.061 -2.196 -12.463 1.00 95.81 91 ALA A CA 1
ATOM 649 C C . ALA A 1 91 ? 0.157 -0.896 -13.250 1.00 95.81 91 ALA A C 1
ATOM 651 O O . ALA A 1 91 ? -0.569 -0.610 -14.202 1.00 95.81 91 ALA A O 1
ATOM 652 N N . PHE A 1 92 ? 1.184 -0.133 -12.878 1.00 95.62 92 PHE A N 1
ATOM 653 C CA . PHE A 1 92 ? 1.601 1.071 -13.588 1.00 95.62 92 PHE A CA 1
ATOM 654 C C . PHE A 1 92 ? 3.123 1.234 -13.585 1.00 95.62 92 PHE A C 1
ATOM 656 O O . PHE A 1 92 ? 3.808 0.930 -12.604 1.00 95.62 92 PHE A O 1
ATOM 663 N N . GLY A 1 93 ? 3.645 1.757 -14.692 1.00 91.75 93 GLY A N 1
ATOM 664 C CA . GLY A 1 93 ? 5.068 1.982 -14.909 1.00 91.75 93 GLY A CA 1
ATOM 665 C C . GLY A 1 93 ? 5.780 0.852 -15.671 1.00 91.75 93 GLY A C 1
ATOM 666 O O . GLY A 1 93 ? 5.157 -0.135 -16.064 1.00 91.75 93 GLY A O 1
ATOM 667 N N . PRO A 1 94 ? 7.102 0.976 -15.896 1.00 90.69 94 PRO A N 1
ATOM 668 C CA . PRO A 1 94 ? 7.998 1.974 -15.304 1.00 90.69 94 PRO A CA 1
ATOM 669 C C . PRO A 1 94 ? 7.683 3.399 -15.784 1.00 90.69 94 PRO A C 1
ATOM 671 O O . PRO A 1 94 ? 7.496 3.617 -16.975 1.00 90.69 94 PRO A O 1
ATOM 674 N N . ALA A 1 95 ? 7.584 4.354 -14.856 1.00 91.12 95 ALA A N 1
ATOM 675 C CA . ALA A 1 95 ? 7.224 5.745 -15.153 1.00 91.12 95 ALA A CA 1
ATOM 676 C C . ALA A 1 95 ? 7.873 6.729 -14.166 1.00 91.12 95 ALA A C 1
ATOM 678 O O . ALA A 1 95 ? 8.378 6.311 -13.118 1.00 91.12 95 ALA A O 1
ATOM 679 N N . LEU A 1 96 ? 7.886 8.027 -14.493 1.00 91.38 96 LEU A N 1
ATOM 680 C CA . LEU A 1 96 ? 8.461 9.049 -13.617 1.00 91.38 96 LEU A CA 1
ATOM 681 C C . LEU A 1 96 ? 7.617 9.211 -12.346 1.00 91.38 96 LEU A C 1
ATOM 683 O O . LEU A 1 96 ? 6.435 8.875 -12.298 1.00 91.38 96 LEU A O 1
ATOM 687 N N . LYS A 1 97 ? 8.221 9.775 -11.294 1.00 89.38 97 LYS A N 1
ATOM 688 C CA . LYS A 1 97 ? 7.523 10.013 -10.018 1.00 89.38 97 LYS A CA 1
ATOM 689 C C . LYS A 1 97 ? 6.274 10.889 -10.164 1.00 89.38 97 LYS A C 1
ATOM 691 O O . LYS A 1 97 ? 5.334 10.685 -9.407 1.00 89.38 97 LYS A O 1
ATOM 696 N N . GLY A 1 98 ? 6.282 11.839 -11.105 1.00 93.31 98 GLY A N 1
ATOM 697 C CA . GLY A 1 98 ? 5.117 12.672 -11.422 1.00 93.31 98 GLY A CA 1
ATOM 698 C C . GLY A 1 98 ? 3.955 11.824 -11.934 1.00 93.31 98 GLY A C 1
ATOM 699 O O . GLY A 1 98 ? 2.919 11.763 -11.282 1.00 93.31 98 GLY A O 1
ATOM 700 N N . ASP A 1 99 ? 4.187 11.067 -13.007 1.00 95.12 99 ASP A N 1
ATOM 701 C CA . ASP A 1 99 ? 3.187 10.177 -13.612 1.00 95.12 99 ASP A CA 1
ATOM 702 C C . ASP A 1 99 ? 2.657 9.136 -12.611 1.00 95.12 99 ASP A C 1
ATOM 704 O O . ASP A 1 99 ? 1.472 8.815 -12.576 1.00 95.12 99 ASP A O 1
ATOM 708 N N . VAL A 1 100 ? 3.533 8.604 -11.753 1.00 94.44 100 VAL A N 1
ATOM 709 C CA . VAL A 1 100 ? 3.139 7.647 -10.708 1.00 94.44 100 VAL A CA 1
ATOM 710 C C . VAL A 1 100 ? 2.281 8.313 -9.638 1.00 94.44 100 VAL A C 1
ATOM 712 O O . VAL A 1 100 ? 1.350 7.686 -9.139 1.00 94.44 100 VAL A O 1
ATOM 715 N N . ALA A 1 101 ? 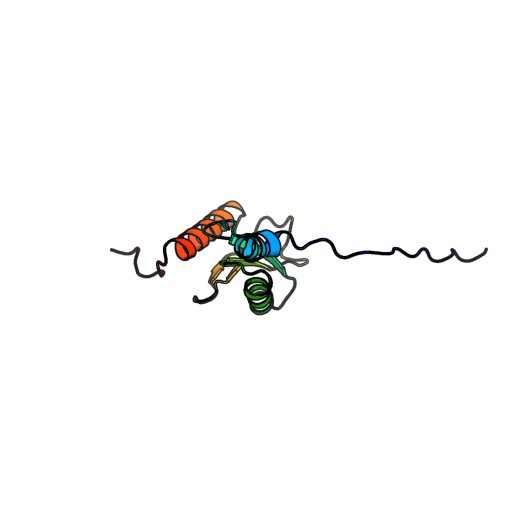2.559 9.567 -9.279 1.00 95.06 101 ALA A N 1
ATOM 716 C CA . ALA A 1 101 ? 1.729 10.307 -8.337 1.00 95.06 101 ALA A CA 1
ATOM 717 C C . ALA A 1 101 ? 0.330 10.577 -8.910 1.00 95.06 101 ALA A C 1
ATOM 719 O O . ALA A 1 101 ? -0.654 10.399 -8.192 1.00 95.06 101 ALA A O 1
ATOM 720 N N . GLU A 1 102 ? 0.235 10.932 -10.195 1.00 97.62 102 GLU A N 1
ATOM 721 C CA . GLU A 1 102 ? -1.044 11.080 -10.903 1.00 97.62 102 GLU A CA 1
ATOM 722 C C . GLU A 1 102 ? -1.818 9.758 -10.926 1.00 97.62 102 GLU A C 1
ATOM 724 O O . GLU A 1 102 ? -2.974 9.710 -10.505 1.00 97.62 102 GLU A O 1
ATOM 729 N N . PHE A 1 103 ? -1.154 8.657 -11.289 1.00 97.12 103 PHE A N 1
ATOM 730 C CA . PHE A 1 103 ? -1.751 7.325 -11.239 1.00 97.12 103 PHE A CA 1
ATOM 731 C C . PHE A 1 103 ? -2.269 6.970 -9.837 1.00 97.12 103 PHE A C 1
ATOM 733 O O . PHE A 1 103 ? -3.392 6.486 -9.695 1.00 97.12 103 PHE A O 1
ATOM 740 N N . VAL A 1 104 ? -1.477 7.205 -8.785 1.00 96.81 104 VAL A N 1
ATOM 741 C CA . VAL A 1 104 ? -1.896 6.925 -7.403 1.00 96.81 104 VAL A CA 1
ATOM 742 C C . VAL A 1 104 ? -3.119 7.761 -7.034 1.00 96.81 104 VAL A C 1
ATOM 744 O O . VAL A 1 104 ? -4.064 7.217 -6.460 1.00 96.81 104 VAL A O 1
ATOM 747 N N . LEU A 1 105 ? -3.137 9.050 -7.382 1.00 97.06 105 LEU A N 1
ATOM 748 C CA . LEU A 1 105 ? -4.280 9.922 -7.123 1.00 97.06 105 LEU A CA 1
ATOM 749 C C . LEU A 1 105 ? -5.546 9.407 -7.819 1.00 97.06 105 LEU A C 1
ATOM 751 O O . LEU A 1 105 ? -6.596 9.321 -7.181 1.00 97.06 105 LEU A O 1
ATOM 755 N N . ASP A 1 106 ? -5.442 8.971 -9.074 1.00 96.88 106 ASP A N 1
ATOM 756 C CA . ASP A 1 106 ? -6.555 8.362 -9.804 1.00 96.88 106 ASP A CA 1
ATOM 757 C C . ASP A 1 106 ? -7.107 7.121 -9.097 1.00 96.88 106 ASP A C 1
ATOM 759 O O . ASP A 1 106 ? -8.326 6.945 -9.011 1.00 96.88 106 ASP A O 1
ATOM 763 N N . GLN A 1 107 ? -6.236 6.255 -8.568 1.00 96.38 107 GLN A N 1
ATOM 764 C CA . GLN A 1 107 ? -6.670 5.076 -7.813 1.00 96.38 107 GLN A CA 1
ATOM 765 C C . GLN A 1 107 ? -7.355 5.458 -6.499 1.00 96.38 107 GLN A C 1
ATOM 767 O O . GLN A 1 107 ? -8.375 4.865 -6.147 1.00 96.38 107 GLN A O 1
ATOM 772 N N . VAL A 1 108 ? -6.854 6.480 -5.799 1.00 95.38 108 VAL A N 1
ATOM 773 C CA . VAL A 1 108 ? -7.485 7.002 -4.579 1.00 95.38 108 VAL A CA 1
ATOM 774 C C . VAL A 1 108 ? -8.889 7.524 -4.869 1.00 95.38 108 VAL A C 1
ATOM 776 O O . VAL A 1 108 ? -9.829 7.157 -4.164 1.00 95.38 108 VAL A O 1
ATOM 779 N N . LEU A 1 109 ? -9.053 8.332 -5.920 1.00 94.69 109 LEU A N 1
ATOM 780 C CA . LEU A 1 109 ? -10.357 8.864 -6.324 1.00 94.69 109 LEU A CA 1
ATOM 781 C C . LEU A 1 109 ? -11.323 7.737 -6.700 1.00 94.69 109 LEU A C 1
ATOM 783 O O . LEU A 1 109 ? -12.458 7.718 -6.239 1.00 94.69 109 LEU A O 1
ATOM 787 N N . ARG A 1 110 ? -10.859 6.738 -7.459 1.00 92.06 110 ARG A N 1
ATOM 788 C CA . ARG A 1 110 ? -11.660 5.556 -7.819 1.00 92.06 110 ARG A CA 1
ATOM 789 C C . ARG A 1 110 ? -12.158 4.798 -6.589 1.00 92.06 110 ARG A C 1
ATOM 791 O O . ARG A 1 110 ? -13.335 4.443 -6.540 1.00 92.06 110 ARG A O 1
ATOM 798 N N . VAL A 1 111 ? -11.282 4.539 -5.615 1.00 91.88 111 VAL A N 1
ATOM 799 C CA . VAL A 1 111 ? -11.643 3.849 -4.365 1.00 91.88 111 VAL A CA 1
ATOM 800 C C . VAL A 1 111 ? -12.636 4.677 -3.553 1.00 91.88 111 VAL A C 1
ATOM 802 O O . VAL A 1 111 ? -13.618 4.125 -3.065 1.00 91.88 111 VAL A O 1
ATOM 805 N N . ARG A 1 112 ? -12.417 5.992 -3.452 1.00 88.75 112 ARG A N 1
ATOM 806 C CA . ARG A 1 112 ? -13.278 6.903 -2.691 1.00 88.75 112 ARG A CA 1
ATOM 807 C C . ARG A 1 112 ? -14.673 7.056 -3.299 1.00 88.75 112 ARG A C 1
ATOM 809 O O . ARG A 1 112 ? -15.653 7.049 -2.563 1.00 88.75 112 ARG A O 1
ATOM 816 N N . ASP A 1 113 ? -14.753 7.199 -4.617 1.00 87.25 113 ASP A N 1
ATOM 817 C CA . ASP A 1 113 ? -15.996 7.539 -5.316 1.00 87.25 113 ASP A CA 1
ATOM 818 C C . ASP A 1 113 ? -16.817 6.285 -5.689 1.00 87.25 113 ASP A C 1
ATOM 820 O O . ASP A 1 113 ? -17.931 6.392 -6.190 1.00 87.25 113 ASP A O 1
ATOM 824 N N . GLY A 1 114 ? -16.283 5.077 -5.464 1.00 71.06 114 GLY A N 1
ATOM 825 C CA . GLY A 1 114 ? -16.947 3.818 -5.827 1.00 71.06 114 GLY A CA 1
ATOM 826 C C . GLY A 1 114 ? -16.920 3.488 -7.328 1.00 71.06 114 GLY A C 1
ATOM 827 O O . GLY A 1 114 ? -17.253 2.367 -7.697 1.00 71.06 114 GLY A O 1
ATOM 828 N N . SER A 1 115 ? -16.452 4.403 -8.182 1.00 56.47 115 SER A N 1
ATOM 829 C CA . SER A 1 115 ? -16.496 4.268 -9.644 1.00 56.47 115 SER A CA 1
ATOM 830 C C . SER A 1 115 ? -15.532 3.212 -10.190 1.00 56.47 115 SER A C 1
ATOM 832 O O . SER A 1 115 ? -14.350 3.163 -9.817 1.00 56.47 115 SER A O 1
ATOM 834 N N . THR A 1 116 ? -16.017 2.397 -11.126 1.00 49.59 116 THR A N 1
ATOM 835 C CA . THR A 1 116 ? -15.208 1.472 -11.938 1.00 49.59 11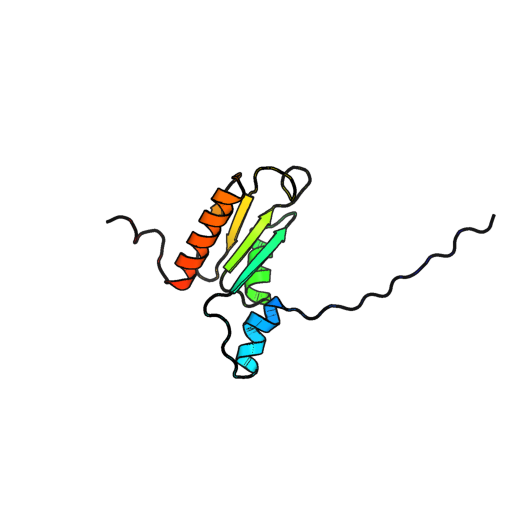6 THR A CA 1
ATOM 836 C C . THR A 1 116 ? -14.685 2.178 -13.204 1.00 49.59 116 THR A C 1
ATOM 838 O O . THR A 1 116 ? -15.143 3.273 -13.533 1.00 49.59 116 THR A O 1
ATOM 841 N N . PRO A 1 117 ? -13.666 1.633 -13.906 1.00 47.84 117 PRO A N 1
ATOM 842 C CA . PRO A 1 117 ? -13.047 2.294 -15.062 1.00 47.84 117 PRO A CA 1
ATOM 843 C C . PRO A 1 117 ? -13.991 2.626 -16.226 1.00 47.84 117 PRO A C 1
ATOM 845 O O . PRO A 1 117 ? -13.627 3.462 -17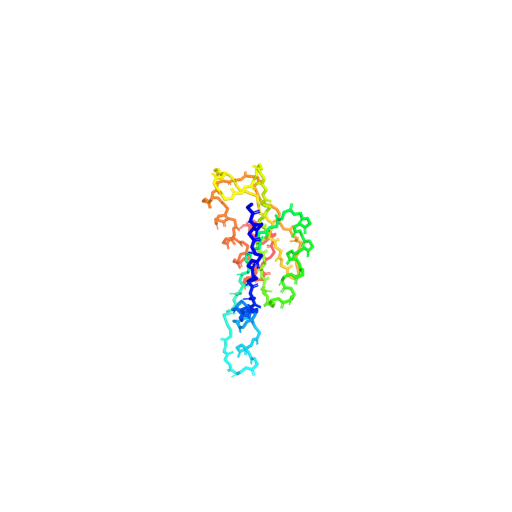.046 1.00 47.84 117 PRO A O 1
ATOM 848 N N . GLU A 1 118 ? -15.165 2.001 -16.299 1.00 47.78 118 GLU A N 1
ATOM 849 C CA . GLU A 1 118 ? -16.072 2.085 -17.450 1.00 47.78 118 GLU A CA 1
ATOM 850 C C . GLU A 1 118 ? -16.941 3.358 -17.471 1.00 47.78 118 GLU A C 1
ATOM 852 O O . GLU A 1 118 ? -17.507 3.695 -18.504 1.00 47.78 118 GLU A O 1
ATOM 857 N N . GLU A 1 119 ? -17.011 4.124 -16.379 1.00 44.88 119 GLU A N 1
ATOM 858 C CA . GLU A 1 119 ? -17.980 5.229 -16.241 1.00 44.88 119 GLU A CA 1
ATOM 859 C C . GLU A 1 119 ? -17.474 6.601 -16.730 1.00 44.88 119 GLU A C 1
ATOM 861 O O . GLU A 1 119 ? -18.228 7.570 -16.738 1.00 44.88 119 GLU A O 1
ATOM 866 N N . ARG A 1 120 ? -16.207 6.720 -17.150 1.00 43.56 120 ARG A N 1
ATOM 867 C CA . ARG A 1 120 ? -15.602 7.995 -17.604 1.00 43.56 120 ARG A CA 1
ATOM 868 C C . ARG A 1 120 ? -15.314 8.032 -19.108 1.00 43.56 120 ARG A C 1
ATOM 870 O O . ARG A 1 120 ? -14.281 8.544 -19.533 1.00 43.56 120 ARG A O 1
ATOM 877 N N . GLY A 1 121 ? -16.224 7.470 -19.897 1.00 46.84 121 GLY A N 1
ATOM 878 C CA . GLY A 1 121 ? -16.178 7.478 -21.358 1.00 46.84 121 GLY A CA 1
ATOM 879 C C . GLY A 1 121 ? -17.570 7.619 -21.966 1.00 46.84 121 GLY A C 1
ATOM 880 O O . GLY A 1 121 ? -18.045 6.687 -22.607 1.00 46.84 121 GLY A O 1
ATOM 881 N N . ALA A 1 122 ? -18.220 8.761 -21.738 1.00 33.59 122 ALA A N 1
ATOM 882 C CA . ALA A 1 122 ? -19.394 9.228 -22.475 1.00 33.59 122 ALA A CA 1
ATOM 883 C C . ALA A 1 122 ? -19.389 10.761 -22.519 1.00 33.59 122 ALA A C 1
ATOM 885 O O . ALA A 1 122 ? -19.082 11.366 -21.466 1.00 33.59 122 ALA A O 1
#

Foldseek 3Di:
DDDDDDDDDDDDDDDDPLLCLQPVCVVVVHDRPLFREAEAEDQDPQQVVQVVCCVVSNGQKYKGWHDDPVAHDPPQFTKIWIDGDPDDIDIDDSDGPVVVVVVVVVSRCCSNVVDDPPPPDD

Sequence (122 aa):
RSAPEAQTLALAENPDVLATISSALRARGAARPATVVGFAAETEAVEDNARDKLVRKGCDLVIGNLVGPEAGFGAGQTRVLAVARDRPAVAFGPALKGDVAEFVLDQVLRVRDGSTPEERGA

pLDDT: mean 84.79, std 14.91, range [33.59, 98.0]

Radius of gyration: 18.62 Å; chains: 1; bounding box: 65×24×45 Å